Protein AF-A0A3N5ELI7-F1 (afdb_monomer)

Secondary structure (DSSP, 8-state):
-TT-------S-SSTTHHHHHHHHHHHHHHT--GGGEEEEE-TTSSS-EEEESSS-HHHHHHHH--

Solvent-accessible surface area (backbone atoms only — not comparable to full-atom values): 4286 Å² total; per-residue (Å²): 111,92,98,63,87,87,80,90,70,89,55,58,92,52,94,52,42,40,54,52,51,50,44,52,52,51,19,63,61,67,72,48,64,56,90,45,51,42,79,79,39,38,87,93,47,94,67,62,44,69,48,59,78,89,59,55,73,66,61,50,49,60,52,74,73,108

Radius of gyration: 11.48 Å; Cα contacts (8 Å, |Δi|>4): 56; chains: 1; bounding box: 26×24×29 Å

Structure (mmCIF, N/CA/C/O backbone):
data_AF-A0A3N5ELI7-F1
#
_entry.id   AF-A0A3N5ELI7-F1
#
loop_
_atom_site.group_PDB
_atom_site.id
_atom_site.type_symbol
_atom_site.label_atom_id
_atom_site.label_alt_id
_atom_site.label_comp_id
_atom_site.label_asym_id
_atom_site.label_entity_id
_atom_site.label_seq_id
_atom_site.pdbx_PDB_ins_code
_atom_site.Cartn_x
_atom_site.Cartn_y
_atom_site.Cartn_z
_atom_site.occupancy
_atom_site.B_iso_or_equiv
_atom_site.auth_seq_id
_atom_site.auth_comp_id
_atom_site.auth_asym_id
_atom_site.auth_atom_id
_atom_site.pdbx_PDB_model_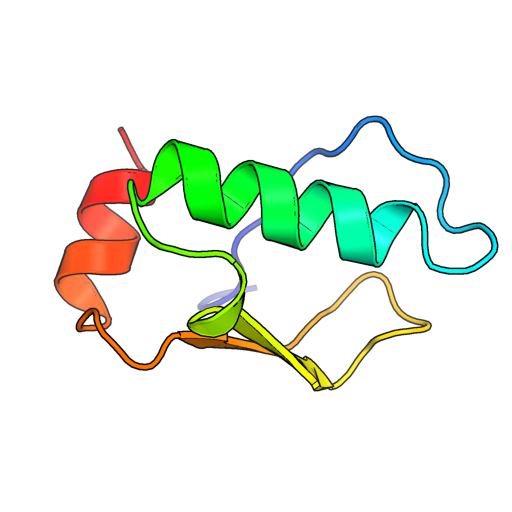num
ATOM 1 N N . LYS A 1 1 ? 14.906 3.841 9.217 1.00 51.03 1 LYS A N 1
ATOM 2 C CA . LYS A 1 1 ? 14.921 5.304 8.983 1.00 51.03 1 LYS A CA 1
ATOM 3 C C . LYS A 1 1 ? 13.673 5.868 9.629 1.00 51.03 1 LYS A C 1
ATOM 5 O O . LYS A 1 1 ? 12.623 5.262 9.447 1.00 51.03 1 LYS A O 1
ATOM 10 N N . GLU A 1 2 ? 13.790 6.953 10.385 1.00 70.69 2 GLU A N 1
ATOM 11 C CA . GLU A 1 2 ? 12.619 7.663 10.907 1.00 70.69 2 GLU A CA 1
ATOM 12 C C . GLU A 1 2 ? 11.729 8.109 9.737 1.00 70.69 2 GLU A C 1
ATOM 14 O O . GLU A 1 2 ? 12.234 8.475 8.674 1.00 70.69 2 GLU A O 1
ATOM 19 N N . GLY A 1 3 ? 10.411 7.964 9.889 1.00 76.69 3 GLY A N 1
ATOM 20 C CA . GLY A 1 3 ? 9.438 8.272 8.835 1.00 76.69 3 GLY A CA 1
ATOM 21 C C . GLY A 1 3 ? 9.290 7.219 7.727 1.00 76.69 3 GLY A C 1
ATOM 22 O O . GLY A 1 3 ? 8.657 7.505 6.713 1.00 76.69 3 GLY A O 1
ATOM 23 N N . VAL A 1 4 ? 9.850 6.010 7.883 1.00 82.75 4 VAL A N 1
ATOM 24 C CA . VAL A 1 4 ? 9.657 4.898 6.931 1.00 82.75 4 VAL A CA 1
ATOM 25 C C . VAL A 1 4 ? 8.936 3.734 7.605 1.00 82.75 4 VAL A C 1
ATOM 27 O O . VAL A 1 4 ? 9.443 3.161 8.568 1.00 82.75 4 VAL A O 1
ATOM 30 N N . LEU A 1 5 ? 7.787 3.348 7.048 1.00 85.25 5 LEU A N 1
ATOM 31 C CA . LEU A 1 5 ? 7.058 2.141 7.433 1.00 85.25 5 LEU A CA 1
ATOM 32 C C . LEU A 1 5 ? 7.585 0.935 6.649 1.00 85.25 5 LEU A C 1
ATOM 34 O O . LEU A 1 5 ? 7.683 0.971 5.421 1.00 85.25 5 LEU A O 1
ATOM 38 N N . HIS A 1 6 ? 7.916 -0.141 7.362 1.00 87.19 6 HIS A N 1
ATOM 39 C CA . HIS A 1 6 ? 8.311 -1.404 6.746 1.00 87.19 6 HIS A CA 1
ATOM 40 C C . HIS A 1 6 ? 7.097 -2.317 6.626 1.00 87.19 6 HIS A C 1
ATOM 42 O O . HIS A 1 6 ? 6.600 -2.830 7.623 1.00 87.19 6 HIS A O 1
ATOM 48 N N . ILE A 1 7 ? 6.657 -2.547 5.392 1.00 85.88 7 ILE A N 1
ATOM 49 C CA . ILE A 1 7 ? 5.551 -3.451 5.082 1.00 85.88 7 ILE A CA 1
ATOM 50 C C . ILE A 1 7 ? 6.140 -4.701 4.430 1.00 85.88 7 ILE A C 1
ATOM 52 O O . ILE A 1 7 ? 6.877 -4.607 3.445 1.00 85.88 7 ILE A O 1
ATOM 56 N N . LYS A 1 8 ? 5.835 -5.873 4.994 1.00 85.44 8 LYS A N 1
ATOM 57 C CA . LYS A 1 8 ? 6.184 -7.163 4.393 1.00 85.44 8 LYS A CA 1
ATOM 58 C C . LYS A 1 8 ? 5.033 -7.602 3.496 1.00 85.44 8 LYS A C 1
ATOM 60 O O . LYS A 1 8 ? 3.943 -7.860 3.987 1.00 85.44 8 LYS A O 1
ATOM 65 N N . ILE A 1 9 ? 5.303 -7.689 2.200 1.00 84.31 9 ILE A N 1
ATOM 66 C CA . ILE A 1 9 ? 4.396 -8.250 1.195 1.00 84.31 9 ILE A CA 1
ATOM 67 C C . ILE A 1 9 ? 5.014 -9.530 0.633 1.00 84.31 9 ILE A C 1
ATOM 69 O O . ILE A 1 9 ? 6.240 -9.640 0.546 1.00 84.31 9 ILE A O 1
ATOM 73 N N . ALA A 1 10 ? 4.173 -10.498 0.288 1.00 82.81 10 ALA A N 1
ATOM 74 C CA . ALA A 1 10 ? 4.575 -11.773 -0.286 1.00 82.81 10 ALA A CA 1
ATOM 75 C C . ALA A 1 10 ? 4.896 -11.653 -1.785 1.00 82.81 10 ALA A C 1
ATOM 77 O O . ALA A 1 10 ? 5.685 -12.446 -2.303 1.00 82.81 10 ALA A O 1
ATOM 78 N N . ALA A 1 11 ? 4.326 -10.664 -2.489 1.00 79.38 11 ALA A N 1
ATOM 79 C CA . ALA A 1 11 ? 4.577 -10.473 -3.914 1.00 79.38 11 ALA A CA 1
ATOM 80 C C . ALA A 1 11 ? 6.069 -10.283 -4.235 1.00 79.38 11 ALA A C 1
ATOM 82 O O . ALA A 1 11 ? 6.730 -9.411 -3.656 1.00 79.38 11 ALA A O 1
ATOM 83 N N . PRO A 1 12 ? 6.584 -10.985 -5.263 1.00 72.62 12 PRO A N 1
ATOM 84 C CA . PRO A 1 12 ? 7.885 -10.663 -5.820 1.00 72.62 12 PRO A CA 1
ATOM 85 C C . PRO A 1 12 ? 7.865 -9.257 -6.452 1.00 72.62 12 PRO A C 1
ATOM 87 O O . PRO A 1 12 ? 6.816 -8.796 -6.927 1.00 72.62 12 PRO A O 1
ATOM 90 N N . PRO A 1 13 ? 9.019 -8.567 -6.526 1.00 66.94 13 PRO A N 1
ATOM 91 C CA . PRO A 1 13 ? 9.153 -7.249 -7.151 1.00 66.94 13 PRO A CA 1
ATOM 92 C C . PRO A 1 13 ? 9.082 -7.295 -8.695 1.00 66.94 13 PRO A C 1
ATOM 94 O O . PRO A 1 13 ? 9.711 -6.488 -9.371 1.00 66.94 13 PRO A O 1
ATOM 97 N N . ASP A 1 14 ? 8.304 -8.214 -9.270 1.00 71.06 14 ASP A N 1
ATOM 98 C CA . ASP A 1 14 ? 8.163 -8.421 -10.711 1.00 71.06 14 ASP A CA 1
ATOM 99 C C . ASP A 1 14 ? 6.911 -7.739 -11.270 1.00 71.06 14 ASP A C 1
ATOM 101 O O . ASP A 1 14 ? 5.813 -7.870 -10.719 1.00 71.06 14 ASP A O 1
ATOM 105 N N . LYS A 1 15 ? 7.063 -7.043 -12.407 1.00 68.56 15 LYS A N 1
ATOM 106 C CA . LYS A 1 15 ? 5.970 -6.503 -13.249 1.00 68.56 15 LYS A CA 1
ATOM 107 C C . LYS A 1 15 ? 4.828 -5.823 -12.466 1.00 68.56 15 LYS A C 1
ATOM 109 O O . LYS A 1 15 ? 3.655 -6.017 -12.769 1.00 68.56 15 LYS A O 1
ATOM 114 N N . GLY A 1 16 ? 5.154 -5.051 -11.427 1.00 78.81 16 GLY A N 1
ATOM 115 C CA . GLY A 1 16 ? 4.168 -4.296 -10.645 1.00 78.81 16 GLY A CA 1
ATOM 116 C C . GLY A 1 16 ? 3.294 -5.123 -9.690 1.00 78.81 16 GLY A C 1
ATOM 117 O O . GLY A 1 16 ? 2.432 -4.544 -9.030 1.00 78.81 16 GLY A O 1
ATOM 118 N N . LYS A 1 17 ? 3.526 -6.435 -9.529 1.00 83.81 17 LYS A N 1
ATOM 119 C CA . LYS A 1 17 ? 2.791 -7.268 -8.555 1.00 83.81 17 LYS A CA 1
ATOM 120 C C . LYS A 1 17 ? 2.942 -6.738 -7.130 1.00 83.81 17 LYS A C 1
ATOM 122 O O . LYS A 1 17 ? 1.947 -6.545 -6.444 1.00 83.81 17 LYS A O 1
ATOM 127 N N . ALA A 1 18 ? 4.162 -6.365 -6.748 1.00 86.25 18 ALA A N 1
ATOM 128 C CA . ALA A 1 18 ? 4.443 -5.719 -5.468 1.00 86.25 18 ALA A CA 1
ATOM 129 C C . ALA A 1 18 ? 3.766 -4.344 -5.294 1.00 86.25 18 ALA A C 1
ATOM 131 O O . ALA A 1 18 ? 3.614 -3.867 -4.174 1.00 86.25 18 ALA A O 1
ATOM 132 N N . ASN A 1 19 ? 3.412 -3.650 -6.381 1.00 89.12 19 ASN A N 1
ATOM 133 C CA . ASN A 1 19 ? 2.666 -2.388 -6.304 1.00 89.12 19 ASN A CA 1
ATOM 134 C C . ASN A 1 19 ? 1.196 -2.668 -6.027 1.00 89.12 19 ASN A C 1
ATOM 136 O O . ASN A 1 19 ? 0.620 -2.057 -5.133 1.00 89.12 19 ASN A O 1
ATOM 140 N N . LYS A 1 20 ? 0.626 -3.627 -6.761 1.00 90.25 20 LYS A N 1
ATOM 141 C CA . LYS A 1 20 ? -0.755 -4.052 -6.576 1.00 90.25 20 LYS A CA 1
ATOM 142 C C . LYS A 1 20 ? -0.981 -4.619 -5.176 1.00 90.25 20 LYS A C 1
ATOM 144 O O . LYS A 1 20 ? -1.880 -4.155 -4.497 1.00 90.25 20 LYS A O 1
ATOM 149 N N . GLU A 1 21 ? -0.131 -5.538 -4.722 1.00 91.88 21 GLU A N 1
ATOM 150 C CA . GLU A 1 21 ? -0.274 -6.136 -3.390 1.00 91.88 21 GLU A CA 1
ATOM 151 C C . GLU A 1 21 ? -0.125 -5.100 -2.273 1.00 91.88 21 GLU A C 1
ATOM 153 O O . GLU A 1 21 ? -0.871 -5.138 -1.306 1.00 91.88 21 GLU A O 1
ATOM 158 N N . LEU A 1 22 ? 0.771 -4.119 -2.430 1.00 91.50 22 LEU A N 1
ATOM 159 C CA . LEU A 1 22 ? 0.871 -3.019 -1.473 1.00 91.50 22 LEU A CA 1
ATOM 160 C C . LEU A 1 22 ? -0.414 -2.180 -1.424 1.00 91.50 22 LEU A C 1
ATOM 162 O O . LEU A 1 22 ? -0.876 -1.843 -0.340 1.00 91.50 22 LEU A O 1
ATOM 166 N N . VAL A 1 23 ? -0.983 -1.825 -2.579 1.00 93.31 23 VAL A N 1
ATOM 167 C CA . VAL A 1 23 ? -2.238 -1.057 -2.636 1.00 93.31 23 VAL A CA 1
ATOM 168 C C . VAL A 1 23 ? -3.396 -1.866 -2.058 1.00 93.31 23 VAL A 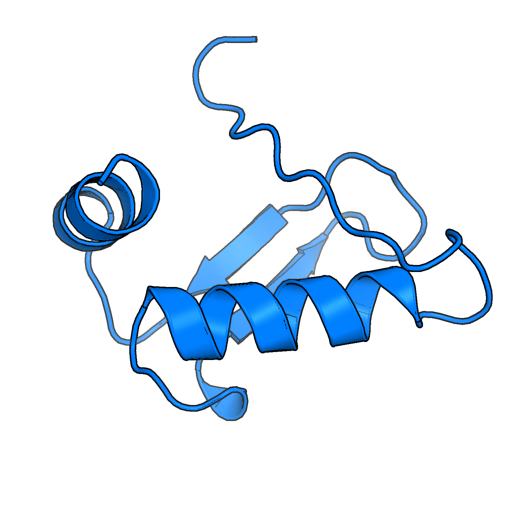C 1
ATOM 170 O O . VAL A 1 23 ? -4.209 -1.312 -1.326 1.00 93.31 23 VAL A O 1
ATOM 173 N N . ASP A 1 24 ? -3.449 -3.164 -2.349 1.00 93.50 24 ASP A N 1
ATOM 174 C CA . ASP A 1 24 ? -4.466 -4.079 -1.836 1.00 93.50 24 ASP A CA 1
ATOM 175 C C . ASP A 1 24 ? -4.368 -4.193 -0.306 1.00 93.50 24 ASP A C 1
ATOM 177 O O . ASP A 1 24 ? -5.349 -3.936 0.388 1.00 93.50 24 ASP A O 1
ATOM 181 N N . PHE A 1 25 ? -3.163 -4.430 0.221 1.00 92.75 25 PHE A N 1
ATOM 182 C CA . PHE A 1 25 ? -2.885 -4.472 1.657 1.00 92.75 25 PHE A CA 1
ATOM 183 C C . PHE A 1 25 ? -3.273 -3.169 2.369 1.00 92.75 25 PHE A C 1
ATOM 185 O O . PHE A 1 25 ? -3.920 -3.193 3.417 1.00 92.75 25 PHE A O 1
ATOM 192 N 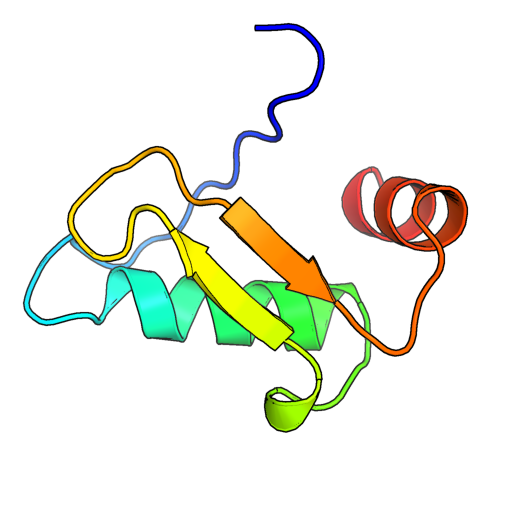N . LEU A 1 26 ? -2.900 -2.017 1.803 1.00 93.12 26 LEU A N 1
ATOM 193 C CA . LEU A 1 26 ? -3.223 -0.716 2.389 1.00 93.12 26 LEU A CA 1
ATOM 194 C C . LEU A 1 26 ? -4.728 -0.433 2.335 1.00 93.12 26 LEU A C 1
ATOM 196 O O . LEU A 1 26 ? -5.272 0.095 3.298 1.00 93.12 26 LEU A O 1
ATOM 200 N N . ALA A 1 27 ? -5.408 -0.792 1.245 1.00 94.31 27 ALA A N 1
ATOM 201 C CA . ALA A 1 27 ? -6.853 -0.623 1.117 1.00 94.31 27 ALA A CA 1
ATOM 202 C C . ALA A 1 27 ? -7.614 -1.437 2.169 1.00 94.31 27 ALA A C 1
ATOM 204 O O . ALA A 1 27 ? -8.526 -0.909 2.802 1.00 94.31 27 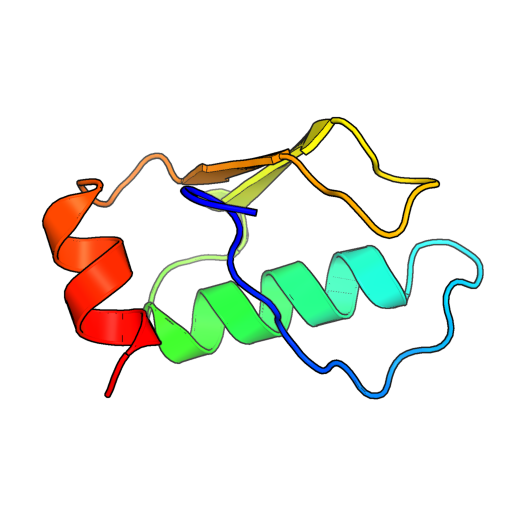ALA A O 1
ATOM 205 N N . GLU A 1 28 ? -7.209 -2.689 2.382 1.00 93.19 28 GLU A N 1
ATOM 206 C CA . GLU A 1 28 ? -7.803 -3.576 3.384 1.00 93.19 28 GLU A CA 1
ATOM 207 C C . GLU A 1 28 ? -7.523 -3.085 4.806 1.00 93.19 28 GLU A C 1
ATOM 209 O O . GLU A 1 28 ? -8.457 -2.902 5.584 1.00 93.19 28 GLU A O 1
ATOM 214 N N . THR A 1 29 ? -6.264 -2.777 5.126 1.00 92.19 29 THR A N 1
ATOM 215 C CA . THR A 1 29 ? -5.868 -2.345 6.478 1.00 92.19 29 THR A CA 1
ATOM 216 C C . THR A 1 29 ? -6.485 -0.999 6.857 1.00 92.19 29 THR A C 1
ATOM 218 O O . THR A 1 29 ? -6.921 -0.792 7.987 1.00 92.19 29 THR A O 1
ATOM 221 N N . LEU A 1 30 ? -6.550 -0.066 5.905 1.00 92.50 30 LEU A N 1
ATOM 222 C CA . LEU A 1 30 ? -7.125 1.257 6.135 1.00 92.50 30 LEU A CA 1
ATOM 223 C C . LEU A 1 30 ? -8.645 1.283 5.945 1.00 92.50 30 LEU A C 1
ATOM 225 O O . LEU A 1 30 ? -9.264 2.280 6.308 1.00 92.50 30 LEU A O 1
ATOM 229 N N . GLY A 1 31 ? -9.259 0.236 5.389 1.00 93.69 31 GLY A N 1
ATOM 230 C CA . GLY A 1 31 ? -10.694 0.191 5.104 1.00 93.69 31 GLY A CA 1
ATOM 231 C C . GLY A 1 31 ? -11.146 1.233 4.074 1.00 93.69 31 GLY A C 1
ATOM 232 O O . GLY A 1 31 ? -12.228 1.805 4.210 1.00 93.69 31 GLY A O 1
ATOM 233 N N . ILE A 1 32 ? -10.318 1.526 3.065 1.00 94.69 32 ILE A N 1
ATOM 234 C CA . ILE A 1 32 ? -10.604 2.529 2.024 1.00 94.69 32 ILE A CA 1
ATOM 235 C C . ILE A 1 32 ? -10.552 1.930 0.619 1.00 94.69 32 ILE A C 1
ATOM 237 O O . ILE A 1 32 ? -9.994 0.864 0.374 1.00 94.69 32 ILE A O 1
ATOM 241 N N . ARG A 1 33 ? -11.135 2.643 -0.348 1.00 94.81 33 ARG A N 1
ATOM 242 C CA . ARG A 1 33 ? -11.111 2.234 -1.757 1.00 94.81 33 ARG A CA 1
ATOM 243 C C . ARG A 1 33 ? -9.691 2.334 -2.323 1.00 94.81 33 ARG A C 1
ATOM 245 O O . ARG A 1 33 ? -9.017 3.334 -2.107 1.00 94.81 33 ARG A O 1
ATOM 252 N N . LYS A 1 34 ? -9.285 1.360 -3.147 1.00 93.94 34 LYS A N 1
ATOM 253 C CA . LYS A 1 34 ? -7.977 1.346 -3.843 1.00 93.94 34 LYS A CA 1
ATOM 254 C C . LYS A 1 34 ? -7.727 2.604 -4.679 1.00 93.94 34 LYS A C 1
ATOM 256 O O . LYS A 1 34 ? -6.593 3.042 -4.794 1.00 93.94 34 LYS A O 1
ATOM 261 N N . SER A 1 35 ? -8.785 3.205 -5.227 1.00 94.38 35 SER A N 1
ATOM 262 C CA . SER A 1 35 ? -8.714 4.461 -5.985 1.00 94.38 35 SER A CA 1
ATOM 263 C C . SER A 1 35 ? -8.235 5.655 -5.156 1.00 94.38 35 SER A C 1
ATOM 265 O O . SER A 1 35 ? -7.798 6.638 -5.732 1.00 94.38 35 SER A O 1
ATOM 267 N N . ALA A 1 36 ? -8.323 5.578 -3.826 1.00 94.25 36 ALA A N 1
ATOM 268 C CA . ALA A 1 36 ? -7.851 6.609 -2.907 1.00 94.25 36 ALA A CA 1
ATOM 269 C C . ALA A 1 36 ? -6.371 6.448 -2.520 1.00 94.25 36 ALA A C 1
ATOM 271 O O . ALA A 1 36 ? -5.878 7.198 -1.678 1.00 94.25 36 ALA A O 1
ATOM 272 N N . ILE A 1 37 ? -5.693 5.435 -3.069 1.00 95.00 37 ILE A N 1
ATOM 273 C CA . ILE A 1 37 ? -4.313 5.074 -2.753 1.00 95.00 37 ILE A CA 1
ATOM 274 C C . ILE A 1 37 ? -3.507 5.113 -4.046 1.00 95.00 37 ILE A C 1
ATOM 276 O O . ILE A 1 37 ? -3.767 4.355 -4.980 1.00 95.00 37 ILE A O 1
ATOM 280 N N . GLN A 1 38 ? -2.480 5.956 -4.087 1.00 93.81 38 GLN A N 1
ATOM 281 C CA . GLN A 1 38 ? -1.646 6.114 -5.272 1.00 93.81 38 GLN A CA 1
ATOM 282 C C . GLN A 1 38 ? -0.162 6.045 -4.931 1.00 93.81 38 GLN A C 1
ATOM 284 O O . GLN A 1 38 ? 0.337 6.769 -4.076 1.00 93.81 38 GLN A O 1
ATOM 289 N N . ILE A 1 39 ? 0.587 5.218 -5.659 1.00 92.12 39 ILE A N 1
ATOM 290 C CA . ILE A 1 39 ? 2.051 5.208 -5.566 1.00 92.12 39 ILE A CA 1
ATOM 291 C C . ILE A 1 39 ? 2.593 6.342 -6.436 1.00 92.12 39 ILE A C 1
ATOM 293 O O . ILE A 1 39 ? 2.667 6.214 -7.660 1.00 92.12 39 ILE A O 1
ATOM 297 N N . ILE A 1 40 ? 2.987 7.442 -5.797 1.00 93.62 40 ILE A N 1
ATOM 298 C CA . ILE A 1 40 ? 3.476 8.651 -6.472 1.00 93.62 40 ILE A CA 1
ATOM 299 C C . ILE A 1 40 ? 4.967 8.575 -6.815 1.00 93.62 40 ILE A C 1
ATOM 301 O O . ILE A 1 40 ? 5.404 9.205 -7.775 1.00 93.62 40 ILE A O 1
ATOM 305 N N . LYS A 1 41 ? 5.765 7.795 -6.068 1.00 91.25 41 LYS A N 1
ATOM 306 C CA . LYS A 1 41 ? 7.189 7.552 -6.365 1.00 91.25 41 LYS A CA 1
ATOM 307 C C . LYS A 1 41 ? 7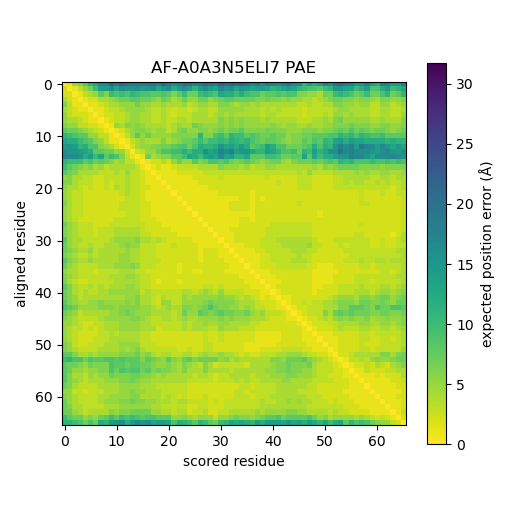.623 6.145 -5.967 1.00 91.25 41 LYS A C 1
ATOM 309 O O . LYS A 1 41 ? 7.083 5.557 -5.034 1.00 91.25 41 LYS A O 1
ATOM 314 N N . GLY A 1 42 ? 8.654 5.638 -6.647 1.00 86.75 42 GLY A N 1
ATOM 315 C CA . GLY A 1 42 ? 9.312 4.381 -6.280 1.00 86.75 42 GLY A CA 1
ATOM 316 C C . GLY A 1 42 ? 8.634 3.118 -6.808 1.00 86.75 42 GLY A C 1
ATOM 317 O O . GLY A 1 42 ? 8.855 2.049 -6.260 1.00 86.75 42 GLY A O 1
ATOM 318 N N . GLN A 1 43 ? 7.842 3.200 -7.883 1.00 83.75 43 GLN A N 1
ATOM 319 C CA . GLN A 1 43 ? 7.153 2.0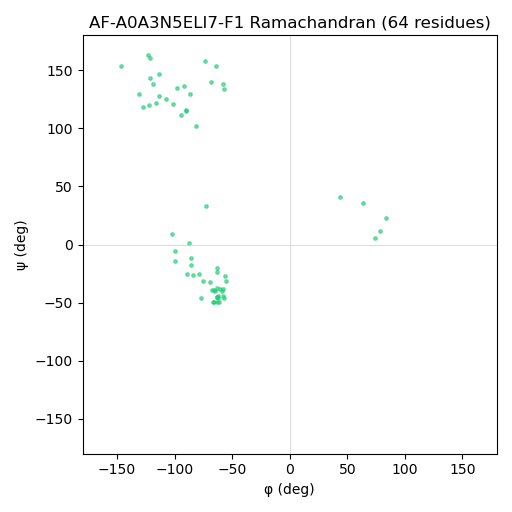31 -8.455 1.00 83.75 43 GLN A CA 1
ATOM 320 C C . GLN A 1 43 ? 8.091 0.873 -8.851 1.00 83.75 43 GLN A C 1
ATOM 322 O O . GLN A 1 43 ? 7.658 -0.278 -8.829 1.00 83.75 43 GLN A O 1
ATOM 327 N N . ALA A 1 44 ? 9.352 1.172 -9.185 1.00 83.44 44 ALA A N 1
ATOM 328 C CA . ALA A 1 44 ? 10.409 0.199 -9.488 1.00 83.44 44 ALA A CA 1
ATOM 329 C C . ALA A 1 44 ? 11.407 -0.008 -8.324 1.00 83.44 44 ALA A C 1
ATOM 331 O O . ALA A 1 44 ? 12.447 -0.634 -8.499 1.00 83.44 44 ALA A O 1
ATOM 332 N N . SER A 1 45 ? 11.124 0.543 -7.139 1.00 83.44 45 SER A N 1
ATOM 333 C CA . SER A 1 45 ? 11.995 0.498 -5.960 1.00 83.44 45 SER A CA 1
ATOM 334 C C . SER A 1 45 ? 11.295 -0.167 -4.774 1.00 83.44 45 SER A C 1
ATOM 336 O O . SER A 1 45 ? 10.069 -0.255 -4.706 1.00 83.44 45 SER A O 1
ATOM 338 N N . ARG A 1 46 ? 12.089 -0.623 -3.798 1.00 81.88 46 ARG A N 1
ATOM 339 C CA . ARG A 1 46 ? 11.579 -1.093 -2.500 1.00 81.88 46 ARG A CA 1
ATOM 340 C C . ARG A 1 46 ? 11.017 0.058 -1.664 1.00 81.88 46 ARG A C 1
ATOM 342 O O . ARG A 1 46 ? 10.057 -0.139 -0.929 1.00 81.88 46 ARG A O 1
ATOM 349 N N . ASN A 1 47 ? 11.590 1.254 -1.806 1.00 86.25 47 ASN A N 1
ATOM 350 C CA . ASN A 1 47 ? 11.121 2.450 -1.115 1.00 86.25 47 ASN A CA 1
ATOM 351 C C . ASN A 1 47 ? 10.074 3.145 -1.981 1.00 86.25 47 ASN A C 1
ATOM 353 O O . ASN A 1 47 ? 10.394 3.638 -3.065 1.00 86.25 47 ASN A O 1
ATOM 357 N N . LYS A 1 48 ? 8.836 3.186 -1.491 1.00 87.06 48 LYS A N 1
ATOM 358 C CA . LYS A 1 48 ? 7.685 3.750 -2.199 1.00 87.06 48 LYS A CA 1
ATOM 359 C C . LYS A 1 48 ? 7.119 4.919 -1.413 1.00 87.06 48 LYS A C 1
ATOM 361 O O . LYS A 1 48 ? 7.000 4.842 -0.195 1.00 87.06 48 LYS A O 1
ATOM 366 N N . ILE A 1 49 ? 6.757 5.981 -2.125 1.00 91.00 49 ILE A N 1
ATOM 367 C CA . ILE A 1 49 ? 5.955 7.066 -1.562 1.00 91.00 49 ILE A CA 1
ATOM 368 C C . ILE A 1 49 ? 4.531 6.854 -2.050 1.00 91.00 49 ILE A C 1
ATOM 370 O O . ILE A 1 49 ? 4.287 6.806 -3.259 1.00 91.00 49 ILE A O 1
ATOM 374 N N . VAL A 1 50 ? 3.618 6.706 -1.097 1.00 92.19 50 VAL A N 1
ATOM 375 C CA . VAL A 1 50 ? 2.200 6.456 -1.337 1.00 92.19 50 VAL A CA 1
ATOM 376 C C . VAL A 1 50 ? 1.414 7.667 -0.852 1.00 92.19 50 VAL A C 1
ATOM 378 O O . VAL A 1 50 ? 1.605 8.113 0.275 1.00 92.19 50 VAL A O 1
ATOM 381 N N . ALA A 1 51 ? 0.564 8.207 -1.717 1.00 92.81 51 ALA A N 1
ATOM 382 C CA . ALA A 1 51 ? -0.419 9.220 -1.380 1.00 92.81 51 ALA A CA 1
ATOM 383 C C . ALA A 1 51 ? -1.739 8.534 -1.010 1.00 92.81 51 ALA A C 1
ATOM 385 O O . ALA A 1 51 ? -2.159 7.590 -1.685 1.00 92.81 51 ALA A O 1
ATOM 386 N N . ILE A 1 52 ? -2.366 9.011 0.064 1.00 93.69 52 ILE A N 1
ATOM 387 C CA . ILE A 1 52 ? -3.677 8.573 0.542 1.00 93.69 52 ILE A CA 1
ATOM 388 C C . ILE A 1 52 ? -4.523 9.835 0.698 1.00 93.69 52 ILE A C 1
ATOM 390 O O . ILE A 1 52 ? -4.150 10.722 1.458 1.00 93.69 52 ILE A O 1
ATOM 394 N N . GLU A 1 53 ? -5.625 9.938 -0.041 1.00 90.31 53 GLU A N 1
ATOM 395 C CA . GLU A 1 53 ? -6.369 11.206 -0.152 1.00 90.31 53 GLU A CA 1
ATOM 396 C C . GLU A 1 53 ? -7.453 11.395 0.917 1.00 90.31 53 GLU A C 1
ATOM 398 O O . GLU A 1 53 ? -7.829 12.520 1.227 1.00 90.31 53 GLU A O 1
ATOM 403 N N . ILE A 1 54 ? -7.979 10.302 1.476 1.00 90.25 54 ILE A N 1
ATOM 404 C CA . ILE A 1 54 ? -9.209 10.335 2.292 1.00 90.25 54 ILE A CA 1
ATOM 405 C C . ILE A 1 54 ? -8.908 10.325 3.802 1.00 90.25 54 ILE A C 1
ATOM 407 O O . ILE A 1 54 ? -9.785 10.615 4.611 1.00 90.25 54 ILE A O 1
ATOM 411 N N . LEU A 1 55 ? -7.677 9.998 4.204 1.00 90.12 55 LEU A N 1
ATOM 412 C CA . LEU A 1 55 ? -7.291 9.859 5.610 1.00 90.12 55 LEU A CA 1
ATOM 413 C C . LEU A 1 55 ? -6.152 10.816 5.972 1.00 90.12 55 LEU A C 1
ATOM 415 O O . LEU A 1 55 ? -5.232 11.029 5.186 1.00 90.12 55 LEU A O 1
ATOM 419 N N . GLY A 1 56 ? -6.200 11.352 7.193 1.00 90.44 56 GLY A N 1
ATOM 420 C CA . GLY A 1 56 ? -5.101 12.119 7.775 1.00 90.44 56 GLY A CA 1
ATOM 421 C C . GLY A 1 56 ? -3.931 11.225 8.197 1.00 90.44 56 GLY A C 1
ATOM 422 O O . GLY A 1 56 ? -4.103 10.036 8.463 1.00 90.44 56 GLY A O 1
ATOM 423 N N . SER A 1 57 ? -2.734 11.803 8.303 1.00 86.88 57 SER A N 1
ATOM 424 C CA . SER A 1 57 ? -1.504 11.074 8.655 1.00 86.88 57 SER A CA 1
ATOM 425 C C . SER A 1 57 ? -1.581 10.353 10.005 1.00 86.88 57 SER A C 1
ATOM 427 O O . SER A 1 57 ? -1.084 9.235 10.122 1.00 86.88 57 SER A O 1
ATOM 429 N N . GLN A 1 58 ? -2.225 10.964 11.002 1.00 89.56 58 GLN A N 1
ATOM 430 C CA . GLN A 1 58 ? -2.412 10.364 12.323 1.00 89.56 58 GLN A CA 1
ATOM 431 C C . GLN A 1 58 ? -3.321 9.128 12.263 1.00 89.56 58 GLN A C 1
ATOM 433 O O . GLN A 1 58 ? -2.924 8.060 12.716 1.00 89.56 58 GLN A O 1
ATOM 438 N N . GLU A 1 59 ? -4.482 9.243 11.616 1.00 90.06 59 GLU A N 1
ATOM 439 C CA . GLU A 1 59 ? -5.428 8.133 11.431 1.00 90.06 59 GLU A CA 1
ATOM 440 C C . GLU A 1 59 ? -4.789 6.955 10.676 1.00 90.06 59 GLU A C 1
ATOM 442 O O . GLU A 1 59 ? -4.994 5.790 11.015 1.00 90.06 59 GLU A O 1
ATOM 447 N N . ILE A 1 60 ? -3.970 7.247 9.660 1.00 91.25 60 ILE A N 1
ATOM 448 C CA . ILE A 1 60 ? -3.231 6.225 8.908 1.00 91.25 60 ILE A CA 1
ATOM 449 C C . ILE A 1 60 ? -2.260 5.473 9.826 1.00 91.25 60 ILE A C 1
ATOM 451 O O . ILE A 1 60 ? -2.200 4.245 9.776 1.00 91.25 60 ILE A O 1
ATOM 455 N N . LEU A 1 61 ? -1.504 6.190 10.661 1.00 88.81 61 LEU A N 1
ATOM 456 C CA . LEU A 1 61 ? -0.563 5.576 11.600 1.00 88.81 61 LEU A CA 1
ATOM 457 C C . LEU A 1 61 ? -1.286 4.708 12.631 1.00 88.81 61 LEU A C 1
ATOM 459 O O . LEU A 1 61 ? -0.872 3.576 12.863 1.00 88.81 61 LEU A O 1
ATOM 463 N N . GLU A 1 62 ? -2.386 5.199 13.200 1.00 90.12 62 GLU A N 1
ATOM 464 C CA . GLU A 1 62 ? -3.174 4.458 14.189 1.00 90.12 62 GLU A CA 1
ATOM 465 C C . GLU A 1 62 ? -3.728 3.144 13.623 1.00 90.12 62 GLU A C 1
ATOM 467 O O . GLU A 1 62 ? -3.719 2.126 14.313 1.00 90.12 62 GLU A O 1
ATOM 472 N N . ARG A 1 63 ? -4.158 3.128 12.355 1.00 89.69 63 ARG A N 1
ATOM 473 C CA . ARG A 1 63 ? -4.658 1.908 11.698 1.00 89.69 63 A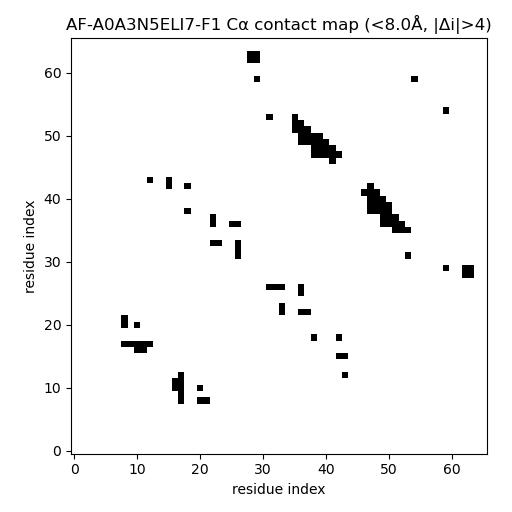RG A CA 1
ATOM 474 C C . ARG A 1 63 ? -3.557 0.928 11.295 1.00 89.69 63 ARG A C 1
ATOM 476 O O . ARG A 1 63 ? -3.811 -0.269 11.292 1.00 89.69 63 ARG A O 1
ATOM 483 N N . LEU A 1 64 ? -2.361 1.410 10.950 1.00 86.94 64 LEU A N 1
ATOM 484 C CA . LEU A 1 64 ? -1.246 0.564 10.492 1.00 86.94 64 LEU A CA 1
ATOM 485 C C . LEU A 1 64 ? -0.391 -0.024 11.626 1.00 86.94 64 LEU A C 1
ATOM 487 O O . LEU A 1 64 ? 0.381 -0.945 11.371 1.00 86.94 64 LEU A O 1
ATOM 491 N N . VAL A 1 65 ? -0.469 0.536 12.838 1.00 83.50 65 VAL A N 1
ATOM 492 C CA . VAL A 1 65 ? 0.314 0.099 14.015 1.00 83.50 65 VAL A CA 1
ATOM 493 C C . VAL A 1 65 ? -0.498 -0.804 14.961 1.00 83.50 65 VAL A C 1
ATOM 495 O O . VAL A 1 65 ? 0.057 -1.342 15.918 1.00 83.50 65 VAL A O 1
ATOM 498 N N . ARG A 1 66 ? -1.795 -0.990 14.692 1.00 68.00 66 ARG A N 1
ATOM 499 C CA . ARG A 1 66 ? -2.617 -2.019 15.349 1.00 68.00 66 ARG A CA 1
ATOM 500 C C . ARG A 1 66 ? -2.184 -3.422 14.945 1.00 68.00 66 ARG A C 1
ATOM 502 O O . ARG A 1 66 ? -2.229 -4.293 15.840 1.00 68.00 66 ARG A O 1
#

Nearest PDB str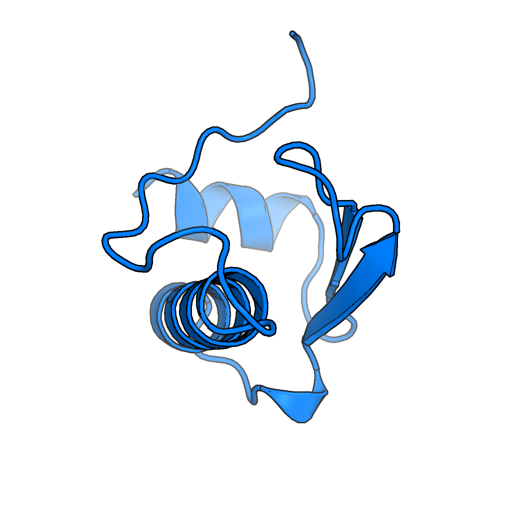uctures (foldseek):
  1n91-assembly1_A  TM=7.396E-01  e=4.629E-03  Escherichia coli O157:H7 str. EDL933
  1yh5-assembly1_A  TM=6.008E-01  e=9.743E-03  Escherichia coli O157:H7 str. EDL933
  7ou1-assembly1_BBB  TM=6.379E-0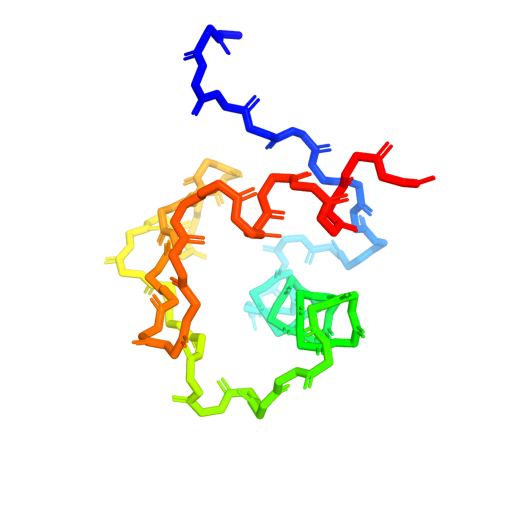1  e=1.908E+00  Rhizobium etli CFN 42
  8rud-assembly1_B  TM=6.684E-01  e=2.184E+00  Rhizobium etli
  4fpi-assembly1_E  TM=4.226E-01  e=2.041E+00  Rhodococcus opacus

pLDDT: mean 86.77, std 8.34, range [51.03, 95.0]

Mean predicted aligned error: 4.39 Å

Foldseek 3Di:
DPPDDDDDDPDDLPPQRVVVRVLVVLCVLLVHDSVQKDFPDASSHPGTDIGGHPDDPVSSCVSVVD

Sequence (66 aa):
KEGVLHIKIAAPPDKGKANKELVDFLAETLGIRKSAIQIIKGQASRNKIVAIEILGSQEILERLVR